Protein AF-A0A8C2FCN9-F1 (afdb_monomer)

Nearest PDB structures (foldseek):
  1euf-assembly1_A  TM=9.631E-01  e=5.204E-09  Bos taurus
  1iau-assembly1_A  TM=9.568E-01  e=1.280E-08  Homo sapiens
  1op8-assembly1_A  TM=9.672E-01  e=1.729E-08  Homo sapiens
  2xwb-assembly1_J  TM=9.522E-01  e=4.796E-08  Homo sapiens
  6fuj-assembly5_E  TM=9.512E-01  e=1.180E-07  Homo sapiens

Radius of gyration: 16.9 Å; Cα contacts (8 Å, |Δi|>4): 155; chains: 1; bounding box: 38×34×39 Å

Structure (mmCIF, N/CA/C/O backbone):
data_AF-A0A8C2FCN9-F1
#
_entry.id   AF-A0A8C2FCN9-F1
#
loop_
_atom_site.group_PDB
_atom_site.id
_atom_site.type_symbol
_atom_site.label_atom_id
_atom_site.label_alt_id
_atom_site.label_comp_id
_atom_site.label_asym_id
_atom_site.label_entity_id
_atom_site.label_seq_id
_atom_site.pdbx_PDB_ins_code
_atom_site.Cartn_x
_atom_site.Cartn_y
_atom_site.Cartn_z
_atom_site.occupancy
_atom_site.B_iso_or_equiv
_atom_site.auth_seq_id
_atom_site.auth_comp_id
_atom_site.auth_asym_id
_atom_site.auth_atom_id
_atom_site.pdbx_PDB_model_num
ATOM 1 N N . MET A 1 1 ? -1.539 -2.726 -2.221 1.00 46.31 1 MET A N 1
ATOM 2 C CA . MET A 1 1 ? -0.350 -3.602 -2.266 1.00 46.31 1 MET A CA 1
ATOM 3 C C . MET A 1 1 ? 0.719 -2.920 -1.429 1.00 46.31 1 MET A C 1
ATOM 5 O O . MET A 1 1 ? 0.848 -1.711 -1.566 1.00 46.31 1 MET A O 1
ATOM 9 N N . THR A 1 2 ? 1.362 -3.616 -0.491 1.00 61.97 2 THR A N 1
ATOM 10 C CA . THR A 1 2 ? 2.405 -3.036 0.376 1.00 61.97 2 THR A CA 1
ATOM 11 C C . THR A 1 2 ? 3.725 -3.735 0.092 1.00 61.97 2 THR A C 1
ATOM 13 O O . THR A 1 2 ? 3.726 -4.938 -0.175 1.00 61.97 2 THR A O 1
ATOM 16 N N . THR A 1 3 ? 4.815 -2.977 0.132 1.00 60.03 3 THR A N 1
ATOM 17 C CA . THR A 1 3 ? 6.176 -3.475 -0.080 1.00 60.03 3 THR A CA 1
ATOM 18 C C . THR A 1 3 ? 6.787 -3.972 1.229 1.00 60.03 3 THR A C 1
ATOM 20 O O . THR A 1 3 ? 6.351 -3.602 2.328 1.00 60.03 3 THR A O 1
ATOM 23 N N . VAL A 1 4 ? 7.772 -4.854 1.112 1.00 55.69 4 VAL A N 1
ATOM 24 C CA . VAL A 1 4 ? 8.608 -5.352 2.199 1.00 55.69 4 VAL A CA 1
ATOM 25 C C . VAL A 1 4 ? 9.732 -4.340 2.416 1.00 55.69 4 VAL A C 1
ATOM 27 O O . VAL A 1 4 ? 10.544 -4.099 1.531 1.00 55.69 4 VAL A O 1
ATOM 30 N N . GLN A 1 5 ? 9.816 -3.737 3.603 1.00 54.06 5 GLN A N 1
ATOM 31 C CA . GLN A 1 5 ? 11.027 -2.999 3.969 1.00 54.06 5 GLN A CA 1
ATOM 32 C C . GLN A 1 5 ? 12.103 -3.969 4.486 1.00 54.06 5 GLN A C 1
ATOM 34 O O . GLN A 1 5 ? 11.765 -4.903 5.217 1.00 54.06 5 GLN A O 1
ATOM 39 N N . PRO A 1 6 ? 13.392 -3.745 4.168 1.00 47.81 6 PRO A N 1
ATOM 40 C CA . PRO A 1 6 ? 14.487 -4.698 4.394 1.00 47.81 6 PRO A CA 1
ATOM 41 C C . PRO A 1 6 ? 14.915 -4.887 5.865 1.00 47.81 6 PRO A C 1
ATOM 43 O O . PRO A 1 6 ? 16.033 -5.321 6.129 1.00 47.81 6 PRO A O 1
ATOM 46 N N . TYR A 1 7 ? 14.054 -4.606 6.846 1.00 46.72 7 TYR A N 1
ATOM 47 C CA . TYR A 1 7 ? 14.384 -4.799 8.258 1.00 46.72 7 TYR A CA 1
ATOM 48 C C . TYR A 1 7 ? 13.779 -6.090 8.812 1.00 46.72 7 TYR A C 1
ATOM 50 O O . TYR A 1 7 ? 12.577 -6.236 9.020 1.00 46.72 7 TYR A O 1
ATOM 58 N N . THR A 1 8 ? 14.678 -7.036 9.045 1.00 51.06 8 THR A N 1
ATOM 59 C CA . THR A 1 8 ? 14.467 -8.395 9.527 1.00 51.06 8 THR A CA 1
ATOM 60 C C . THR A 1 8 ? 13.865 -8.450 10.953 1.00 51.06 8 THR A C 1
ATOM 62 O O . THR A 1 8 ? 14.290 -7.743 11.862 1.00 51.06 8 THR A O 1
ATOM 65 N N . VAL A 1 9 ? 12.932 -9.396 11.144 1.00 52.06 9 VAL A N 1
ATOM 66 C CA . VAL A 1 9 ? 12.501 -10.111 12.381 1.00 52.06 9 VAL A CA 1
ATOM 67 C C . VAL A 1 9 ? 11.616 -9.418 13.440 1.00 52.06 9 VAL A C 1
ATOM 69 O O . VAL A 1 9 ? 11.113 -10.109 14.323 1.00 52.06 9 VAL A O 1
ATOM 72 N N . PHE A 1 10 ? 11.282 -8.130 13.362 1.00 51.91 10 PHE A N 1
ATOM 73 C CA . PHE A 1 10 ? 10.228 -7.575 14.235 1.00 51.91 10 PHE A CA 1
ATOM 74 C C . PHE A 1 10 ? 9.346 -6.594 13.475 1.00 51.91 10 PHE A C 1
ATOM 76 O O . PHE A 1 10 ? 9.705 -5.433 13.295 1.00 51.91 10 PHE A O 1
ATOM 83 N N . PHE A 1 11 ? 8.168 -7.053 13.052 1.00 59.97 11 PHE A N 1
ATOM 84 C CA . PHE A 1 11 ? 7.118 -6.128 12.654 1.00 59.97 11 PHE A CA 1
ATOM 85 C C . PHE A 1 11 ? 6.535 -5.527 13.939 1.00 59.97 11 PHE A C 1
ATOM 87 O O . PHE A 1 11 ? 5.891 -6.259 14.698 1.00 59.97 11 PHE A O 1
ATOM 94 N N . PRO A 1 12 ? 6.745 -4.228 14.235 1.00 67.69 12 PRO A N 1
ATOM 95 C CA . PRO A 1 12 ? 5.953 -3.582 15.271 1.00 67.69 12 PRO A CA 1
ATOM 96 C C . PRO A 1 12 ? 4.472 -3.763 14.927 1.00 67.69 12 PRO A C 1
ATOM 98 O O . PRO A 1 12 ? 4.120 -3.861 13.748 1.00 67.69 12 PRO A O 1
ATOM 101 N N . ALA A 1 13 ? 3.611 -3.815 15.948 1.00 81.50 13 ALA A N 1
ATOM 102 C CA . ALA A 1 13 ? 2.175 -4.000 15.760 1.00 81.50 13 ALA A CA 1
ATOM 103 C C . ALA A 1 13 ? 1.640 -3.022 14.697 1.00 81.50 13 ALA A C 1
ATOM 105 O O . ALA A 1 13 ? 1.540 -1.816 14.938 1.00 81.50 13 ALA A O 1
ATOM 106 N N . LEU A 1 14 ? 1.333 -3.547 13.506 1.00 91.38 14 LEU A N 1
ATOM 107 C CA . LEU A 1 14 ? 0.939 -2.743 12.356 1.00 91.38 14 LEU A CA 1
ATOM 108 C C . LEU A 1 14 ? -0.571 -2.524 12.391 1.00 91.38 14 LEU A C 1
ATOM 110 O O . LEU A 1 14 ? -1.349 -3.428 12.694 1.00 91.38 14 LEU A O 1
ATOM 114 N N . THR A 1 15 ? -0.993 -1.305 12.073 1.00 93.19 15 THR A N 1
ATOM 115 C CA . THR A 1 15 ? -2.406 -0.950 11.932 1.00 93.19 15 THR A CA 1
ATOM 116 C C . THR A 1 15 ? -2.642 -0.432 10.526 1.00 93.19 15 THR A C 1
ATOM 118 O O . THR A 1 15 ? -2.001 0.526 10.101 1.00 93.19 15 THR A O 1
ATOM 121 N N . VAL A 1 16 ? -3.593 -1.039 9.826 1.00 94.56 16 VAL A N 1
ATOM 122 C CA . VAL A 1 16 ? -4.105 -0.542 8.551 1.00 94.56 16 VAL A CA 1
ATOM 123 C C . VAL A 1 16 ? -5.201 0.480 8.833 1.00 94.56 16 VAL A C 1
ATOM 125 O O . VAL A 1 16 ? -6.086 0.252 9.664 1.00 94.56 16 VAL A O 1
ATOM 128 N N . VAL A 1 17 ? -5.132 1.620 8.147 1.00 94.12 17 VAL A N 1
ATOM 129 C CA . VAL A 1 17 ? -6.142 2.679 8.202 1.00 94.12 17 VAL A CA 1
ATOM 130 C C . VAL A 1 17 ? -6.863 2.723 6.860 1.00 94.12 17 VAL A C 1
ATOM 132 O O . VAL A 1 17 ? -6.233 2.926 5.827 1.00 94.12 17 VAL A O 1
ATOM 135 N N . LEU A 1 18 ? -8.176 2.518 6.875 1.00 94.69 18 LEU A N 1
ATOM 136 C CA . LEU A 1 18 ? -9.033 2.513 5.690 1.00 94.69 18 LEU A CA 1
ATOM 137 C C . LEU A 1 18 ? -9.936 3.751 5.682 1.00 94.69 18 LEU A C 1
ATOM 139 O O . LEU A 1 18 ? -10.316 4.245 6.746 1.00 94.69 18 LEU A O 1
ATOM 143 N N . GLY A 1 19 ? -10.281 4.233 4.484 1.00 93.38 19 GLY A N 1
ATOM 144 C CA . GLY A 1 19 ? -11.137 5.412 4.295 1.00 93.38 19 GLY A CA 1
ATOM 145 C C . GLY A 1 19 ? -10.452 6.747 4.608 1.00 93.38 19 GLY A C 1
ATOM 146 O O . GLY A 1 19 ? -11.131 7.740 4.862 1.00 93.38 19 GLY A O 1
ATOM 147 N N . ALA A 1 20 ? -9.116 6.775 4.644 1.00 92.94 20 ALA A N 1
ATOM 148 C CA . ALA A 1 20 ? -8.360 7.989 4.923 1.00 92.94 20 ALA A CA 1
ATOM 149 C C . ALA A 1 20 ? -8.283 8.910 3.706 1.00 92.94 20 ALA A C 1
ATOM 151 O O . ALA A 1 20 ? -8.044 8.456 2.592 1.00 92.94 20 ALA A O 1
ATOM 152 N N . HIS A 1 21 ? -8.438 10.210 3.957 1.00 93.38 21 HIS A N 1
ATOM 153 C CA . HIS A 1 21 ? -8.103 11.277 3.015 1.00 93.38 21 HIS A CA 1
ATOM 154 C C . HIS A 1 21 ? -7.081 12.228 3.645 1.00 93.38 21 HIS A C 1
ATOM 156 O O . HIS A 1 21 ? -6.038 12.460 3.054 1.00 93.38 21 HIS A O 1
ATOM 162 N N . GLU A 1 22 ? -7.326 12.686 4.874 1.00 92.81 22 GLU A N 1
ATOM 163 C CA . GLU A 1 22 ? -6.377 13.440 5.709 1.00 92.81 22 GLU A CA 1
ATOM 164 C C . GLU A 1 22 ? -5.778 12.501 6.778 1.00 92.81 22 GLU A C 1
ATOM 166 O O . GLU A 1 22 ? -6.528 11.757 7.420 1.00 92.81 22 GLU A O 1
ATOM 171 N N . LEU A 1 23 ? -4.455 12.500 6.987 1.00 87.50 23 LEU A N 1
ATOM 172 C CA . LEU A 1 23 ? -3.796 11.605 7.957 1.00 87.50 23 LEU A CA 1
ATOM 173 C C . LEU A 1 23 ? -3.867 12.126 9.399 1.00 87.50 23 LEU A C 1
ATOM 175 O O . LEU A 1 23 ? -4.008 11.336 10.339 1.00 87.50 23 LEU A O 1
ATOM 179 N N . GLN A 1 24 ? -3.763 13.441 9.585 1.00 85.00 24 GLN A N 1
ATOM 180 C CA . GLN A 1 24 ? -3.746 14.092 10.897 1.00 85.00 24 GLN A CA 1
ATOM 181 C C . GLN A 1 24 ? -5.148 14.258 11.487 1.00 85.00 24 GLN A C 1
ATOM 183 O O . GLN A 1 24 ? -5.323 14.260 12.710 1.00 85.00 24 GLN A O 1
ATOM 188 N N . LYS A 1 25 ? -6.170 14.361 10.637 1.00 81.00 25 LYS A N 1
ATOM 189 C CA . LYS A 1 25 ? -7.549 14.570 11.072 1.00 81.00 25 LYS A CA 1
ATOM 190 C C . LYS A 1 25 ? -8.216 13.254 11.451 1.00 81.00 25 LYS A C 1
ATOM 192 O O . LYS A 1 25 ? -8.302 12.315 10.664 1.00 81.00 25 LYS A O 1
ATOM 197 N N . LYS A 1 26 ? -8.776 13.192 12.661 1.00 72.88 26 LYS A N 1
ATOM 198 C CA . LYS A 1 26 ? -9.683 12.103 13.039 1.00 72.88 26 LYS A CA 1
ATOM 199 C C . LYS A 1 26 ? -11.039 12.341 12.369 1.00 72.88 26 LYS A C 1
ATOM 201 O O . LYS A 1 26 ? -11.810 13.173 12.830 1.00 72.88 26 LYS A O 1
ATOM 206 N N . SER A 1 27 ? -11.299 11.635 11.274 1.00 73.50 27 SER A N 1
ATOM 207 C CA . SER A 1 27 ? -12.617 11.568 10.633 1.00 73.50 27 SER A CA 1
ATOM 208 C C . SER A 1 27 ? -13.412 10.373 11.166 1.00 73.50 27 SER A C 1
ATOM 210 O O . SER A 1 27 ? -12.832 9.332 11.481 1.00 73.50 27 SER A O 1
ATOM 212 N N . GLU A 1 28 ? -14.735 10.519 11.245 1.00 70.44 28 GLU A N 1
ATOM 213 C CA . GLU A 1 28 ? -15.664 9.456 11.660 1.00 70.44 28 GLU A CA 1
ATOM 214 C C . GLU A 1 28 ? -15.639 8.249 10.709 1.00 70.44 28 GLU A C 1
ATOM 216 O O . GLU A 1 28 ? -15.912 7.127 11.124 1.00 70.44 28 GLU A O 1
ATOM 221 N N . ASN A 1 29 ? -15.227 8.455 9.454 1.00 77.56 29 ASN A N 1
ATOM 222 C CA . ASN A 1 29 ? -15.191 7.410 8.429 1.00 77.56 29 ASN A CA 1
ATOM 223 C C . ASN A 1 29 ? -13.890 6.583 8.425 1.00 77.56 29 ASN A C 1
ATOM 225 O O . ASN A 1 29 ? -13.748 5.669 7.612 1.00 77.56 29 ASN A O 1
ATOM 229 N N . LEU A 1 30 ? -12.927 6.900 9.301 1.00 88.69 30 LEU A N 1
ATOM 230 C CA . LEU A 1 30 ? -11.656 6.180 9.388 1.00 88.69 30 LEU A CA 1
ATOM 231 C C . LEU A 1 30 ? -11.822 4.862 10.137 1.00 88.69 30 LEU A C 1
ATOM 233 O O . LEU A 1 30 ? -12.146 4.843 11.325 1.00 88.69 30 LEU A O 1
ATOM 237 N N . VAL A 1 31 ? -11.460 3.758 9.490 1.00 92.62 31 VAL A N 1
ATOM 238 C CA . VAL A 1 31 ? -11.442 2.442 10.133 1.00 92.62 31 VAL A CA 1
ATOM 239 C C . VAL A 1 31 ? -10.000 2.021 10.382 1.00 92.62 31 VAL A C 1
ATOM 241 O O . VAL A 1 31 ? -9.215 1.868 9.451 1.00 92.62 31 VAL A O 1
ATOM 244 N N . ARG A 1 32 ? -9.647 1.825 11.656 1.00 93.44 32 ARG A N 1
ATOM 245 C CA . ARG A 1 32 ? -8.343 1.298 12.082 1.00 93.44 32 ARG A CA 1
ATOM 246 C C . ARG A 1 32 ? -8.469 -0.182 12.419 1.00 93.44 32 ARG A C 1
ATOM 248 O O . ARG A 1 32 ? -9.288 -0.554 13.262 1.00 93.44 32 ARG A O 1
ATOM 255 N N . ILE A 1 33 ? -7.667 -1.016 11.766 1.00 95.56 33 ILE A N 1
ATOM 256 C CA . ILE A 1 33 ? -7.663 -2.467 11.967 1.00 95.56 33 ILE A CA 1
ATOM 257 C C . ILE A 1 33 ? -6.223 -2.934 12.143 1.00 95.56 33 ILE A C 1
ATOM 259 O O . ILE A 1 33 ? -5.361 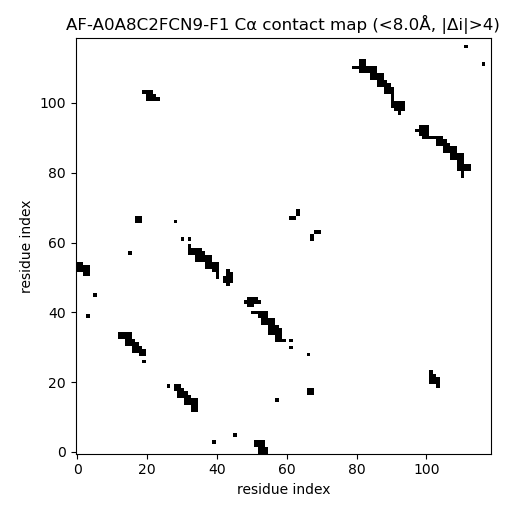-2.616 11.328 1.00 95.56 33 ILE A O 1
ATOM 263 N N . LYS A 1 34 ? -5.957 -3.669 13.222 1.00 96.00 34 LYS A N 1
ATOM 264 C CA . LYS A 1 34 ? -4.652 -4.289 13.442 1.00 96.00 34 LYS A CA 1
ATOM 265 C C . LYS A 1 34 ? -4.424 -5.429 12.451 1.00 96.00 34 LYS A C 1
ATOM 267 O O . LYS A 1 34 ? -5.371 -6.067 11.983 1.00 96.00 34 LYS A O 1
ATOM 272 N N . VAL A 1 35 ? -3.160 -5.674 12.148 1.00 96.06 35 VAL A N 1
ATOM 273 C CA . VAL A 1 35 ? -2.728 -6.811 11.339 1.00 96.06 35 VAL A CA 1
ATOM 274 C C . VAL A 1 35 ? -2.591 -8.041 12.236 1.00 96.06 35 VAL A C 1
ATOM 276 O O . VAL A 1 35 ? -1.901 -7.993 13.248 1.00 96.06 35 VAL A O 1
ATOM 279 N N . GLU A 1 36 ? -3.257 -9.126 11.850 1.00 95.62 36 GLU A N 1
ATOM 280 C CA . GLU A 1 36 ? -3.195 -10.439 12.501 1.00 95.62 36 GLU A CA 1
ATOM 281 C C . GLU A 1 36 ? -1.926 -11.193 12.092 1.00 95.62 36 GLU A C 1
ATOM 283 O O . GLU A 1 36 ? -1.221 -11.741 12.936 1.00 95.62 36 GLU A O 1
ATOM 288 N N . SER A 1 37 ? -1.629 -11.224 10.790 1.00 93.88 37 SER A N 1
ATOM 289 C CA . SER A 1 37 ? -0.475 -11.945 10.253 1.00 93.88 37 SER A CA 1
ATOM 290 C C . SER A 1 37 ? 0.067 -11.326 8.967 1.00 93.88 37 SER A C 1
ATOM 292 O O . SER A 1 37 ? -0.632 -10.639 8.217 1.00 93.88 37 SER A O 1
ATOM 294 N N . TYR A 1 38 ? 1.346 -11.603 8.724 1.00 93.44 38 TYR A N 1
ATOM 295 C CA . TYR A 1 38 ? 2.146 -11.094 7.617 1.00 93.44 38 TYR A CA 1
ATOM 296 C C . TYR A 1 38 ? 2.510 -12.274 6.713 1.00 93.44 38 TYR A C 1
ATOM 298 O O . TYR A 1 38 ? 3.068 -13.264 7.182 1.00 93.44 38 TYR A O 1
ATOM 306 N N . HIS A 1 39 ? 2.184 -12.183 5.427 1.00 94.06 39 HIS A N 1
ATOM 307 C CA . HIS A 1 39 ? 2.423 -13.234 4.440 1.00 94.06 39 HIS A CA 1
ATOM 308 C C . HIS A 1 39 ? 3.310 -12.680 3.330 1.00 94.06 39 HIS A C 1
ATOM 310 O O . HIS A 1 39 ? 2.834 -12.112 2.345 1.00 94.06 39 HIS A O 1
ATOM 316 N N . GLN A 1 40 ? 4.616 -12.781 3.546 1.00 93.94 40 GLN A N 1
ATOM 317 C CA . GLN A 1 40 ? 5.627 -12.352 2.589 1.00 93.94 40 GLN A CA 1
ATOM 318 C C . GLN A 1 40 ? 5.684 -13.318 1.406 1.00 93.94 40 GLN A C 1
ATOM 320 O O . GLN A 1 40 ? 5.509 -14.527 1.584 1.00 93.94 40 GLN A O 1
ATOM 325 N N . HIS A 1 41 ? 5.946 -12.795 0.207 1.00 94.62 41 HIS A N 1
ATOM 326 C CA . HIS A 1 41 ? 6.178 -13.644 -0.952 1.00 94.62 41 HIS A CA 1
ATOM 327 C C . HIS A 1 41 ? 7.358 -14.600 -0.679 1.00 94.62 41 HIS A C 1
ATOM 329 O O . HIS A 1 41 ? 8.433 -14.139 -0.294 1.00 94.62 41 HIS A O 1
ATOM 335 N N . PRO A 1 42 ? 7.201 -15.923 -0.882 1.00 95.38 42 PRO A N 1
ATOM 336 C CA . PRO A 1 42 ? 8.219 -16.909 -0.500 1.00 95.38 42 PRO A CA 1
ATOM 337 C C . PRO A 1 42 ? 9.536 -16.759 -1.272 1.00 95.38 42 PRO A C 1
ATOM 339 O O . PRO A 1 42 ? 10.577 -17.194 -0.797 1.00 95.38 42 PRO A O 1
ATOM 342 N N . GLY A 1 43 ? 9.486 -16.147 -2.458 1.00 96.25 43 GLY A N 1
ATOM 343 C CA . GLY A 1 43 ? 10.658 -15.826 -3.274 1.00 96.25 43 GLY A CA 1
ATOM 344 C C . GLY A 1 43 ? 11.205 -14.408 -3.091 1.00 96.25 43 GLY A C 1
ATOM 345 O O . GLY A 1 43 ? 11.936 -13.963 -3.969 1.00 96.25 43 GLY A O 1
A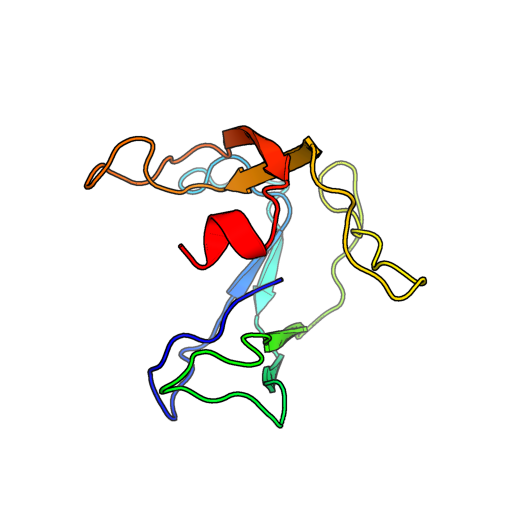TOM 346 N N . TYR A 1 44 ? 10.798 -13.662 -2.056 1.00 94.06 44 TYR A N 1
ATOM 347 C CA . TYR A 1 44 ? 11.346 -12.323 -1.820 1.00 94.06 44 TYR A CA 1
ATOM 348 C C . TYR A 1 44 ? 12.856 -12.376 -1.580 1.00 94.06 44 TYR A C 1
ATOM 350 O O . TYR A 1 44 ? 13.333 -13.160 -0.758 1.00 94.06 44 TYR A O 1
ATOM 358 N N . ASP A 1 45 ? 13.579 -11.487 -2.253 1.00 91.56 45 ASP A N 1
ATOM 359 C CA . ASP A 1 45 ? 15.016 -11.304 -2.101 1.00 91.56 45 ASP A CA 1
ATOM 360 C C . ASP A 1 45 ? 15.307 -9.851 -1.704 1.00 91.56 45 ASP A C 1
ATOM 362 O O . ASP A 1 45 ? 14.976 -8.914 -2.427 1.00 91.56 45 ASP A O 1
ATOM 366 N N . ALA A 1 46 ? 15.928 -9.665 -0.538 1.00 89.00 46 ALA 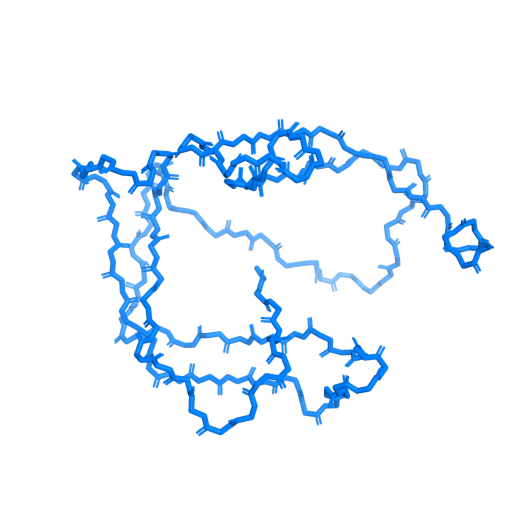A N 1
ATOM 367 C CA . ALA A 1 46 ? 16.228 -8.347 0.011 1.00 89.00 46 ALA A CA 1
ATOM 368 C C . ALA A 1 46 ? 17.388 -7.628 -0.698 1.00 89.00 46 ALA A C 1
ATOM 370 O O . ALA A 1 46 ? 17.494 -6.410 -0.574 1.00 89.00 46 ALA A O 1
ATOM 371 N N . GLU A 1 47 ? 18.264 -8.356 -1.396 1.00 91.06 47 GLU A N 1
ATOM 372 C CA . GLU A 1 47 ? 19.397 -7.770 -2.118 1.00 91.06 47 GLU A CA 1
ATOM 373 C C . GLU A 1 47 ? 18.957 -7.246 -3.483 1.00 91.06 47 GLU A C 1
ATOM 375 O O . GLU A 1 47 ? 19.264 -6.111 -3.845 1.00 91.06 47 GLU A O 1
ATOM 380 N N . SER A 1 48 ? 18.209 -8.061 -4.230 1.00 92.75 48 SER A N 1
ATOM 381 C CA . SER A 1 48 ? 17.723 -7.694 -5.565 1.00 92.75 48 SER A CA 1
ATOM 382 C C . SER A 1 48 ? 16.384 -6.954 -5.558 1.00 92.75 48 SER A C 1
ATOM 384 O O . SER A 1 48 ? 16.004 -6.392 -6.582 1.00 92.75 48 SER A O 1
ATOM 386 N N . LEU A 1 49 ? 15.668 -6.954 -4.426 1.00 90.62 49 LEU A N 1
ATOM 387 C CA . LEU A 1 49 ? 14.274 -6.502 -4.299 1.00 90.62 49 LEU A CA 1
ATOM 388 C C . LEU A 1 49 ? 13.302 -7.269 -5.211 1.00 90.62 49 LEU A C 1
ATOM 390 O O . LEU A 1 49 ? 12.189 -6.817 -5.484 1.00 90.62 49 LEU A O 1
ATOM 394 N N . ASN A 1 50 ? 13.702 -8.455 -5.675 1.00 93.25 50 ASN A N 1
ATOM 395 C CA . ASN A 1 50 ? 12.831 -9.309 -6.463 1.00 93.25 50 ASN A CA 1
ATOM 396 C C . ASN A 1 50 ? 11.676 -9.832 -5.605 1.00 93.25 50 ASN A C 1
ATOM 398 O O . ASN A 1 50 ? 11.844 -10.192 -4.439 1.00 93.25 50 ASN A O 1
ATOM 402 N N . ASN A 1 51 ? 10.500 -9.929 -6.229 1.00 93.38 51 ASN A N 1
ATOM 403 C CA . ASN A 1 51 ? 9.258 -10.377 -5.600 1.00 93.38 51 ASN A CA 1
ATOM 404 C C . ASN A 1 51 ? 8.857 -9.551 -4.361 1.00 93.38 51 ASN A C 1
ATOM 406 O O . ASN A 1 51 ? 8.442 -10.110 -3.342 1.00 93.38 51 ASN A O 1
ATOM 410 N N . ASP A 1 52 ? 8.976 -8.224 -4.453 1.00 92.75 52 ASP A N 1
ATOM 411 C CA . ASP A 1 52 ? 8.580 -7.269 -3.413 1.00 92.75 52 ASP A CA 1
ATOM 412 C C . ASP A 1 52 ? 7.048 -7.205 -3.219 1.00 92.75 52 ASP A C 1
ATOM 414 O O . ASP A 1 52 ? 6.352 -6.299 -3.682 1.00 92.75 52 ASP A O 1
ATOM 418 N N . LEU A 1 53 ? 6.506 -8.226 -2.549 1.00 92.19 53 LEU A N 1
ATOM 419 C CA . LEU A 1 53 ? 5.087 -8.362 -2.240 1.00 92.19 53 LEU A CA 1
ATOM 420 C C . LEU A 1 53 ? 4.872 -8.917 -0.827 1.00 92.19 53 LEU A C 1
ATOM 422 O O . LEU A 1 53 ? 5.349 -9.998 -0.472 1.00 92.19 53 LEU A O 1
ATOM 426 N N . LEU A 1 54 ? 4.065 -8.201 -0.042 1.00 92.31 54 LEU A N 1
ATOM 427 C CA . LEU A 1 54 ? 3.603 -8.613 1.279 1.00 92.31 54 LEU A CA 1
ATOM 428 C C . LEU A 1 54 ? 2.075 -8.529 1.370 1.00 92.31 54 LEU A C 1
ATOM 430 O O . LEU A 1 54 ? 1.477 -7.475 1.139 1.00 92.31 54 LEU A O 1
ATOM 434 N N . LEU A 1 55 ? 1.435 -9.635 1.748 1.00 95.06 55 LEU A N 1
ATOM 435 C CA . LEU A 1 55 ? 0.010 -9.666 2.071 1.00 95.06 55 LEU A CA 1
ATOM 436 C C . LEU A 1 55 ? -0.187 -9.528 3.585 1.00 95.06 55 LEU A C 1
ATOM 438 O O . LEU A 1 55 ? 0.486 -10.185 4.379 1.00 95.06 55 LEU A O 1
ATOM 442 N N . LEU A 1 56 ? -1.133 -8.678 3.984 1.00 95.75 56 LEU A N 1
ATOM 443 C CA . LEU A 1 56 ? -1.494 -8.447 5.383 1.00 95.75 56 LEU A CA 1
ATOM 444 C C . LEU A 1 56 ? -2.875 -9.040 5.652 1.00 95.75 56 LEU A C 1
ATOM 446 O O . LEU A 1 56 ? -3.856 -8.628 5.029 1.00 95.75 56 LEU A O 1
ATOM 450 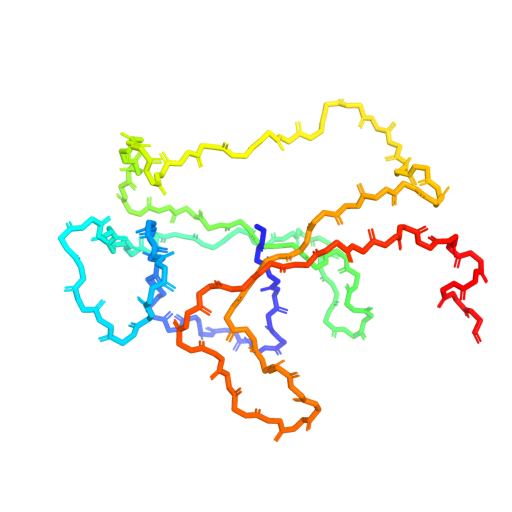N N . LYS A 1 57 ? -2.967 -9.975 6.599 1.00 96.06 57 LYS A N 1
ATOM 451 C CA . LYS A 1 57 ? -4.252 -10.461 7.105 1.00 96.06 57 LYS A CA 1
ATOM 452 C C . LYS A 1 57 ? -4.706 -9.546 8.237 1.00 96.06 57 LYS A C 1
ATOM 454 O O . LYS A 1 57 ? -3.958 -9.309 9.181 1.00 96.06 57 LYS A O 1
ATOM 459 N N . LEU A 1 58 ? -5.912 -9.002 8.136 1.00 97.00 58 LEU A N 1
ATOM 460 C CA . LEU A 1 58 ? -6.480 -8.114 9.152 1.00 97.00 58 LEU A CA 1
ATOM 461 C C . LEU A 1 58 ? -7.134 -8.928 10.278 1.00 97.00 58 LEU A C 1
ATOM 463 O O . LEU A 1 58 ? -7.794 -9.919 9.988 1.00 97.00 58 LEU A O 1
ATOM 467 N N . GLU A 1 59 ? -7.048 -8.462 11.532 1.00 97.00 59 GLU A N 1
ATOM 468 C CA . GLU A 1 59 ? -7.717 -9.106 12.689 1.00 97.00 59 GLU A CA 1
ATOM 469 C C . GLU A 1 59 ? -9.246 -9.203 12.534 1.00 97.00 59 GLU A C 1
ATOM 471 O O . GLU A 1 59 ? -9.904 -10.010 13.189 1.00 97.00 59 GLU A O 1
ATOM 476 N N . LYS A 1 60 ? -9.833 -8.354 11.686 1.00 96.50 60 LYS A N 1
ATOM 477 C CA . LYS A 1 60 ? -11.254 -8.381 11.334 1.00 96.50 60 LYS A CA 1
ATOM 478 C C . LYS A 1 60 ? -11.462 -7.933 9.895 1.00 96.50 60 LYS A C 1
ATOM 480 O O . LYS A 1 60 ? -10.694 -7.130 9.364 1.00 96.50 60 LYS A O 1
ATOM 485 N N . ASN A 1 61 ? -12.556 -8.395 9.301 1.00 95.94 61 ASN A N 1
ATOM 486 C CA . ASN A 1 61 ? -12.960 -7.971 7.967 1.00 95.94 61 ASN A CA 1
ATOM 487 C C . ASN A 1 61 ? -13.246 -6.463 7.933 1.00 95.94 61 ASN A C 1
ATOM 489 O O . ASN A 1 61 ? -13.925 -5.922 8.810 1.00 95.94 61 ASN A O 1
ATOM 493 N N . ALA A 1 62 ? -12.751 -5.796 6.892 1.00 94.81 62 ALA A N 1
ATOM 494 C CA . ALA A 1 62 ? -13.124 -4.425 6.589 1.00 94.81 62 ALA A CA 1
ATOM 495 C C . ALA A 1 62 ? -14.561 -4.381 6.050 1.00 94.81 62 ALA A C 1
ATOM 497 O O . ALA A 1 62 ? -14.911 -5.135 5.142 1.00 94.81 62 ALA A O 1
ATOM 498 N N . GLN A 1 63 ? -15.391 -3.500 6.606 1.00 94.31 63 GLN A N 1
ATOM 499 C CA . GLN A 1 63 ? -16.729 -3.247 6.076 1.00 94.31 63 GLN A CA 1
ATOM 500 C C . GLN A 1 63 ? -16.641 -2.242 4.930 1.00 94.31 63 GLN A C 1
ATOM 502 O O . GLN A 1 63 ? -16.039 -1.178 5.082 1.00 94.31 63 GLN A O 1
ATOM 507 N N . LEU A 1 64 ? -17.238 -2.593 3.791 1.00 95.19 64 LEU A N 1
ATOM 508 C CA . LEU A 1 64 ? -17.317 -1.697 2.644 1.00 95.19 64 LEU A CA 1
ATOM 509 C C . LEU A 1 64 ? -18.290 -0.552 2.918 1.00 95.19 64 LEU A C 1
ATOM 511 O O . LEU A 1 64 ? -19.309 -0.735 3.583 1.00 95.19 64 LEU A O 1
ATOM 515 N N . ASN A 1 65 ? -17.977 0.613 2.366 1.00 93.56 65 ASN A N 1
ATOM 516 C CA . ASN A 1 65 ? -18.829 1.796 2.379 1.00 93.56 65 ASN A CA 1
ATOM 517 C C . ASN A 1 65 ? -18.433 2.721 1.215 1.00 93.56 65 ASN A C 1
ATOM 519 O O . ASN A 1 65 ? -17.661 2.331 0.335 1.00 93.56 65 ASN A O 1
ATOM 523 N N . ASP A 1 66 ? -18.935 3.953 1.208 1.00 93.25 66 ASP A N 1
ATOM 524 C CA . ASP A 1 66 ? -18.644 4.922 0.145 1.00 93.25 66 ASP A CA 1
ATOM 525 C C . ASP A 1 66 ? -17.142 5.221 -0.015 1.00 93.25 66 ASP A C 1
ATOM 527 O O . ASP A 1 66 ? -16.685 5.468 -1.132 1.00 93.25 66 ASP A O 1
ATOM 531 N N . ASN A 1 67 ? -16.366 5.093 1.067 1.00 92.69 67 ASN A N 1
ATOM 532 C CA . ASN A 1 67 ? -14.940 5.422 1.150 1.00 92.69 67 ASN A CA 1
ATOM 533 C C . ASN A 1 67 ? -14.022 4.186 1.261 1.00 92.69 67 ASN A C 1
ATOM 535 O O . ASN A 1 67 ? -12.799 4.327 1.254 1.00 92.69 67 ASN A O 1
ATOM 539 N N . ILE A 1 68 ? -14.580 2.977 1.402 1.00 94.44 68 ILE A N 1
ATOM 540 C CA . ILE A 1 68 ? -13.838 1.716 1.548 1.00 94.44 68 ILE A CA 1
ATOM 541 C C . ILE A 1 68 ? -14.386 0.720 0.531 1.00 94.44 68 ILE A C 1
ATOM 543 O O . ILE A 1 68 ? -15.502 0.221 0.674 1.00 94.44 68 ILE A O 1
ATOM 547 N N . LYS A 1 69 ? -13.584 0.422 -0.494 1.00 95.38 69 LYS A N 1
ATOM 548 C CA . LYS A 1 69 ? -13.939 -0.468 -1.606 1.00 95.38 69 LYS A CA 1
ATOM 549 C C . LYS A 1 69 ? -12.800 -1.441 -1.901 1.00 95.38 69 LYS A C 1
ATOM 551 O O . LYS A 1 69 ? -11.641 -1.155 -1.605 1.00 95.38 69 LYS A O 1
ATOM 556 N N . TRP A 1 70 ? -13.140 -2.585 -2.488 1.00 94.94 70 TRP A N 1
ATOM 557 C CA . TRP A 1 70 ? -12.146 -3.509 -3.029 1.00 94.94 70 TRP A CA 1
ATOM 558 C C . TRP A 1 70 ? -11.528 -2.944 -4.306 1.00 94.94 70 TRP A C 1
ATOM 560 O O . TRP A 1 70 ? -12.217 -2.297 -5.095 1.00 94.94 70 TRP A O 1
ATOM 570 N N . ILE A 1 71 ? -10.247 -3.236 -4.516 1.00 94.56 71 ILE A N 1
ATOM 571 C CA . ILE A 1 71 ? -9.591 -3.063 -5.810 1.00 94.56 71 ILE A CA 1
ATOM 572 C C . ILE A 1 71 ? -9.568 -4.411 -6.532 1.00 94.56 71 ILE A C 1
ATOM 574 O O . ILE A 1 71 ? -9.326 -5.446 -5.908 1.00 94.56 71 I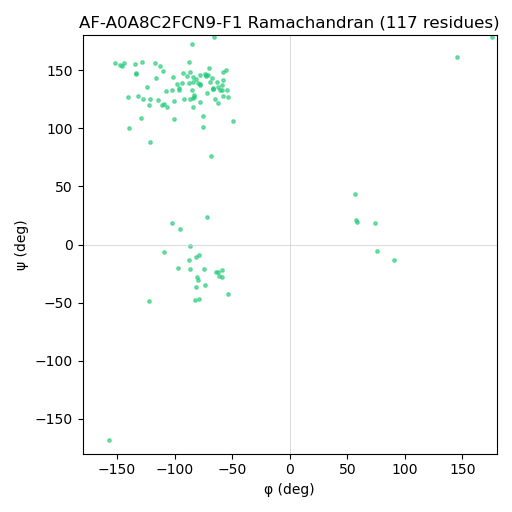LE A O 1
ATOM 578 N N . SER A 1 72 ? -9.849 -4.402 -7.832 1.00 92.81 72 SER A N 1
ATOM 579 C CA . SER A 1 72 ? -9.785 -5.606 -8.658 1.00 92.81 72 SER A CA 1
ATOM 580 C C . SER A 1 72 ? -8.338 -6.061 -8.829 1.00 92.81 72 SER A C 1
ATOM 582 O O . SER A 1 72 ? -7.445 -5.241 -9.036 1.00 92.81 72 SER A O 1
ATOM 584 N N . ILE A 1 73 ? -8.117 -7.372 -8.769 1.00 90.75 73 ILE A N 1
ATOM 585 C CA . ILE A 1 73 ? -6.836 -7.992 -9.114 1.00 90.75 73 ILE A CA 1
ATOM 586 C C . ILE A 1 73 ? -6.938 -8.462 -10.572 1.00 90.75 73 ILE A C 1
ATOM 588 O O . ILE A 1 73 ? -7.958 -9.067 -10.917 1.00 90.75 73 ILE A O 1
ATOM 592 N N . PRO A 1 74 ? -5.937 -8.187 -11.429 1.00 89.50 74 PRO A N 1
ATOM 593 C CA . PRO A 1 74 ? -5.913 -8.707 -12.791 1.00 89.50 74 PRO A CA 1
ATOM 594 C C . PRO A 1 74 ? -6.039 -10.235 -12.804 1.00 89.50 74 PRO A C 1
ATOM 596 O O . PRO A 1 74 ? -5.375 -10.924 -12.033 1.00 89.50 74 PRO A O 1
ATOM 599 N N . THR A 1 75 ? -6.917 -10.756 -13.659 1.00 88.25 75 THR A N 1
ATOM 600 C CA . THR A 1 75 ? -7.127 -12.202 -13.845 1.00 88.25 75 THR A CA 1
ATOM 601 C C . THR A 1 75 ? -6.357 -12.762 -15.031 1.00 88.25 75 THR 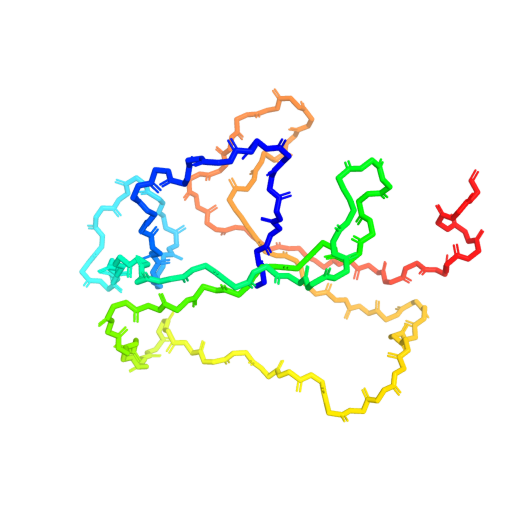A C 1
ATOM 603 O O . THR A 1 75 ? -6.166 -13.970 -15.118 1.00 88.25 75 THR A O 1
ATOM 606 N N . GLU A 1 76 ? -5.968 -11.893 -15.960 1.00 87.69 76 GLU A N 1
ATOM 607 C CA . GLU A 1 76 ? -5.163 -12.247 -17.121 1.00 87.69 76 GLU A CA 1
ATOM 608 C C . GLU A 1 76 ? -3.689 -12.012 -16.803 1.00 87.69 76 GLU A C 1
ATOM 610 O O . GLU A 1 76 ? -3.326 -11.025 -16.158 1.00 87.69 76 GLU A O 1
ATOM 615 N N . GLU A 1 77 ? -2.851 -12.940 -17.250 1.00 84.56 77 GLU A N 1
ATOM 616 C CA . GLU A 1 77 ? -1.405 -12.790 -17.187 1.00 84.56 77 GLU A CA 1
ATOM 617 C C . GLU A 1 77 ? -0.933 -11.891 -18.332 1.00 84.56 77 GLU A C 1
ATOM 619 O O . GLU A 1 77 ? -1.400 -12.014 -19.466 1.00 84.56 77 GLU A O 1
ATOM 624 N N . GLY A 1 78 ? 0.019 -11.008 -18.046 1.00 85.88 78 GLY A N 1
ATOM 625 C CA . GLY A 1 78 ? 0.638 -10.156 -19.052 1.00 85.88 78 GLY A CA 1
ATOM 626 C C . GLY A 1 78 ? 1.003 -8.778 -18.523 1.00 85.88 78 GLY A C 1
ATOM 627 O O . GLY A 1 78 ? 0.493 -8.319 -17.499 1.00 85.88 78 GLY A O 1
ATOM 628 N N . ASP A 1 79 ? 1.894 -8.120 -19.255 1.00 87.12 79 ASP A N 1
ATOM 629 C CA . ASP A 1 79 ? 2.295 -6.750 -18.967 1.00 87.12 79 ASP A CA 1
ATOM 630 C C . ASP A 1 79 ? 1.232 -5.764 -19.460 1.00 87.12 79 ASP A C 1
ATOM 632 O O . ASP A 1 79 ? 0.610 -5.948 -20.510 1.00 87.12 79 ASP A O 1
ATOM 636 N N . ILE A 1 80 ? 1.065 -4.669 -18.721 1.00 91.00 80 ILE A N 1
ATOM 637 C CA . ILE A 1 80 ? 0.274 -3.530 -19.186 1.00 91.00 80 ILE A CA 1
ATOM 638 C C . ILE A 1 80 ? 0.998 -2.902 -20.384 1.00 91.00 80 ILE A C 1
ATOM 640 O O . ILE A 1 80 ? 2.208 -2.671 -20.339 1.00 91.00 80 ILE A O 1
ATOM 644 N N . GLU A 1 81 ? 0.262 -2.595 -21.454 1.00 93.50 81 GLU A N 1
ATOM 645 C CA . GLU A 1 81 ? 0.841 -2.023 -22.670 1.00 93.50 81 GLU A CA 1
ATOM 646 C C . GLU A 1 81 ? 1.558 -0.692 -22.381 1.00 93.50 81 GLU A C 1
ATOM 648 O O . GLU A 1 81 ? 1.015 0.203 -21.722 1.00 93.50 81 GLU A O 1
ATOM 653 N N . ALA A 1 82 ? 2.775 -0.536 -22.908 1.00 95.94 82 ALA A N 1
ATOM 654 C CA . ALA A 1 82 ? 3.521 0.714 -22.808 1.00 95.94 82 ALA A CA 1
ATOM 655 C C . ALA A 1 82 ? 2.739 1.874 -23.446 1.00 95.94 82 ALA A C 1
ATOM 657 O O . ALA A 1 82 ? 2.175 1.742 -24.527 1.00 95.94 82 ALA A O 1
ATOM 658 N N . GLY A 1 83 ? 2.729 3.033 -22.792 1.00 95.94 83 GLY A N 1
ATOM 659 C CA . GLY A 1 83 ? 1.898 4.171 -23.191 1.00 95.94 83 GLY A CA 1
ATOM 660 C C . GLY A 1 83 ? 0.516 4.198 -22.533 1.00 95.94 83 GLY A C 1
ATOM 661 O O . GLY A 1 83 ? -0.121 5.252 -22.540 1.00 95.94 83 GLY A O 1
ATOM 662 N N . SER A 1 84 ? 0.077 3.099 -21.904 1.00 96.38 84 SER A N 1
ATOM 663 C CA . SER A 1 84 ? -1.143 3.089 -21.091 1.00 96.38 84 SER A CA 1
ATOM 664 C C . SER A 1 84 ? -1.053 4.116 -19.967 1.00 96.38 84 SER A C 1
ATOM 666 O O . SER A 1 84 ? 0.003 4.302 -19.358 1.00 96.38 84 SER A O 1
ATOM 668 N N . VAL A 1 85 ? -2.170 4.780 -19.679 1.00 97.38 85 VAL A N 1
ATOM 669 C CA . VAL A 1 85 ? -2.270 5.722 -18.563 1.00 97.38 85 VAL A CA 1
ATOM 670 C C . VAL A 1 85 ? -2.769 4.979 -17.329 1.00 97.38 85 VAL A C 1
ATOM 672 O O . VAL A 1 85 ? -3.829 4.357 -17.360 1.00 97.38 85 VAL A O 1
ATOM 675 N N . CYS A 1 86 ? -2.018 5.075 -16.238 1.00 95.81 86 CYS A N 1
ATOM 676 C CA . CYS A 1 86 ? -2.390 4.571 -14.919 1.00 95.81 86 CYS A CA 1
ATOM 677 C C . CYS A 1 86 ? -2.494 5.741 -13.937 1.00 95.81 86 CY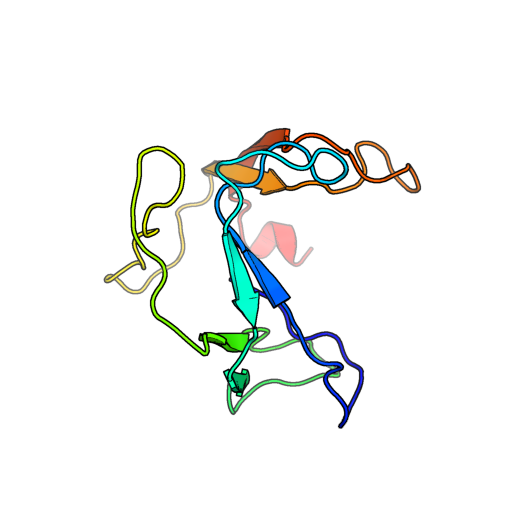S A C 1
ATOM 679 O O . CYS A 1 86 ? -1.845 6.768 -14.135 1.00 95.81 86 CYS A O 1
ATOM 681 N N . SER A 1 87 ? -3.260 5.585 -12.857 1.00 96.75 87 SER A N 1
ATOM 682 C CA . SER A 1 87 ? -3.225 6.534 -11.745 1.00 96.75 87 SER A CA 1
ATOM 683 C C . SER A 1 87 ? -2.389 5.989 -10.590 1.00 96.75 87 SER A C 1
ATOM 685 O O . SER A 1 87 ? -2.346 4.785 -10.331 1.00 96.75 87 SER A O 1
ATOM 687 N N . VAL A 1 88 ? -1.681 6.888 -9.913 1.00 96.06 88 VAL A N 1
ATOM 688 C CA . VAL A 1 88 ? -0.957 6.603 -8.673 1.00 96.06 88 VAL A CA 1
ATOM 689 C C . VAL A 1 88 ? -1.437 7.570 -7.608 1.00 96.06 88 VAL A C 1
ATOM 691 O O . VAL A 1 88 ? -1.579 8.766 -7.867 1.00 96.06 88 VAL A O 1
ATOM 694 N N . ALA A 1 89 ? -1.679 7.054 -6.406 1.00 96.31 89 ALA A N 1
ATOM 695 C CA . ALA A 1 89 ? -2.185 7.838 -5.293 1.00 96.31 89 ALA A CA 1
ATOM 696 C C . ALA A 1 89 ? -1.398 7.564 -4.010 1.00 96.31 89 ALA A C 1
ATOM 698 O O . ALA A 1 89 ? -0.940 6.445 -3.769 1.00 96.31 89 ALA A O 1
ATOM 699 N N . GLY A 1 90 ? -1.248 8.589 -3.174 1.00 95.69 90 GLY A N 1
ATOM 700 C CA . GLY A 1 90 ? -0.589 8.461 -1.880 1.00 95.69 90 GLY A CA 1
ATOM 701 C C . GLY A 1 90 ? -0.438 9.776 -1.120 1.00 95.69 90 GLY A C 1
ATOM 702 O O . GLY A 1 90 ? -0.791 10.852 -1.598 1.00 95.69 90 GLY A O 1
ATOM 703 N N . TRP A 1 91 ? 0.129 9.664 0.079 1.00 95.81 91 TRP A N 1
ATOM 704 C CA . TRP A 1 91 ? 0.446 10.774 0.990 1.00 95.81 91 TRP A CA 1
ATOM 705 C C . TRP A 1 91 ? 1.939 11.138 0.979 1.00 95.81 91 TRP A C 1
ATOM 707 O O . TRP A 1 91 ? 2.460 11.729 1.921 1.00 95.81 91 TRP A O 1
ATOM 717 N N . GLY A 1 92 ? 2.664 10.728 -0.064 1.00 93.75 92 GLY A N 1
ATOM 718 C CA . GLY A 1 92 ? 4.108 10.936 -0.179 1.00 93.75 92 GLY A CA 1
ATOM 719 C C . GLY A 1 92 ? 4.514 12.409 -0.299 1.00 93.75 92 GLY A C 1
ATOM 720 O O . GLY A 1 92 ? 3.685 13.321 -0.322 1.00 93.75 92 GLY A O 1
ATOM 721 N N . SER A 1 93 ? 5.823 12.649 -0.373 1.00 94.56 93 SER A N 1
ATOM 722 C CA . SER A 1 93 ? 6.374 13.993 -0.546 1.00 94.56 93 SER A CA 1
ATOM 723 C C . SER A 1 93 ? 6.017 14.581 -1.912 1.00 94.56 93 SER A C 1
ATOM 725 O O . SER A 1 93 ? 6.212 13.941 -2.941 1.00 94.56 93 SER A O 1
ATOM 727 N N . LEU A 1 94 ? 5.567 15.839 -1.937 1.00 91.75 94 LEU A N 1
ATOM 728 C CA . LEU A 1 94 ? 5.198 16.539 -3.183 1.00 91.75 94 LEU A CA 1
ATOM 729 C C . LEU A 1 94 ? 6.402 17.073 -3.974 1.00 91.75 94 LEU A C 1
ATOM 731 O O . LEU A 1 94 ? 6.255 17.590 -5.079 1.00 91.75 94 LEU A O 1
ATOM 735 N N . LYS A 1 95 ? 7.591 17.022 -3.371 1.00 93.12 95 LYS A N 1
ATOM 736 C CA . LYS A 1 95 ? 8.865 17.481 -3.932 1.00 93.12 95 LYS A CA 1
ATOM 737 C C . LYS A 1 95 ? 9.975 16.567 -3.426 1.00 93.12 95 LYS A C 1
ATOM 739 O O . LYS A 1 95 ? 9.860 16.020 -2.326 1.00 93.12 95 LYS A O 1
ATOM 744 N N . THR A 1 96 ? 11.063 16.452 -4.184 1.00 91.88 96 THR A N 1
ATOM 745 C CA . THR A 1 96 ? 12.269 15.729 -3.756 1.00 91.88 96 THR A CA 1
ATOM 746 C C . THR A 1 96 ? 12.752 16.264 -2.409 1.00 91.88 96 THR A C 1
ATOM 748 O O . THR A 1 96 ? 12.922 17.473 -2.255 1.00 91.88 96 THR A O 1
ATOM 751 N N . ASN A 1 97 ? 12.945 15.372 -1.432 1.00 90.19 97 ASN A N 1
ATOM 752 C CA . ASN A 1 97 ? 13.315 15.704 -0.047 1.00 90.19 97 ASN A CA 1
ATOM 753 C C . ASN A 1 97 ? 12.332 16.653 0.676 1.00 90.19 97 ASN A C 1
ATOM 755 O O . ASN A 1 97 ? 12.700 17.312 1.646 1.00 90.19 97 ASN A O 1
ATOM 759 N N . GLY A 1 98 ? 11.086 16.747 0.200 1.00 91.88 98 GLY A N 1
ATOM 760 C CA . GLY A 1 98 ? 10.019 17.515 0.834 1.00 91.88 98 GLY A CA 1
ATOM 761 C C . GLY A 1 98 ? 9.287 16.735 1.926 1.00 91.88 98 GLY A C 1
ATOM 762 O O . GLY A 1 98 ? 9.470 15.529 2.094 1.00 91.88 98 GLY A O 1
ATOM 763 N N . THR A 1 99 ? 8.404 17.422 2.645 1.00 92.56 99 THR A N 1
ATOM 764 C CA . THR A 1 99 ? 7.510 16.801 3.627 1.00 92.56 99 THR A CA 1
ATOM 765 C C . THR A 1 99 ? 6.397 16.010 2.943 1.00 92.56 99 THR A C 1
ATOM 767 O O . THR A 1 99 ? 5.914 16.406 1.879 1.00 92.56 99 THR A O 1
ATOM 770 N N . ALA A 1 100 ? 5.975 14.918 3.581 1.00 93.75 100 ALA A N 1
ATOM 771 C CA . ALA A 1 100 ? 4.795 14.151 3.193 1.00 93.75 100 ALA A CA 1
ATOM 772 C C . ALA A 1 100 ? 3.528 15.027 3.198 1.00 93.75 100 ALA A C 1
ATOM 774 O O . ALA A 1 100 ? 3.419 15.970 3.988 1.00 93.75 100 ALA A O 1
ATOM 775 N N . SER A 1 101 ? 2.585 14.716 2.310 1.00 95.00 101 SER A N 1
ATOM 776 C CA . SER A 1 101 ? 1.284 15.384 2.248 1.00 95.00 101 SER A CA 1
ATOM 777 C C . SER A 1 101 ? 0.353 14.853 3.338 1.00 95.00 101 SER A C 1
ATOM 779 O O . SER A 1 101 ? 0.271 13.645 3.545 1.00 95.00 101 SER A O 1
ATOM 781 N N . ASP A 1 102 ? -0.389 15.736 4.012 1.00 94.19 102 ASP A N 1
ATOM 782 C CA . ASP A 1 102 ? -1.456 15.298 4.923 1.00 94.19 102 ASP A CA 1
ATOM 783 C C . ASP A 1 102 ? -2.681 14.777 4.159 1.00 94.19 102 ASP A C 1
ATOM 785 O O . ASP A 1 102 ? -3.305 13.804 4.577 1.00 94.19 102 ASP A O 1
ATOM 789 N N . CYS A 1 103 ? -2.984 15.381 3.007 1.00 94.75 103 CYS A N 1
ATOM 790 C CA . CYS A 1 103 ? -4.081 14.972 2.136 1.00 94.75 103 CYS A CA 1
ATOM 791 C C . CYS A 1 103 ? -3.627 13.922 1.116 1.00 94.75 103 CYS A C 1
ATOM 793 O O . CYS A 1 103 ? -2.506 13.993 0.603 1.00 94.75 103 CYS A O 1
ATOM 795 N N . LEU A 1 104 ? -4.520 12.987 0.785 1.00 95.25 104 LEU A N 1
ATOM 796 C CA . LEU A 1 104 ? -4.325 12.021 -0.290 1.00 95.25 104 LEU A CA 1
ATOM 797 C C . LEU A 1 104 ? -4.268 12.771 -1.616 1.00 95.25 104 LEU A C 1
ATOM 799 O O . LEU A 1 104 ? -5.200 13.501 -1.957 1.00 95.25 104 LEU A O 1
ATOM 803 N N . MET A 1 105 ? -3.196 12.547 -2.364 1.00 97.50 105 MET A N 1
ATOM 804 C CA . MET A 1 105 ? -3.005 13.103 -3.697 1.00 97.50 105 MET A CA 1
ATOM 805 C C . MET A 1 105 ? -3.031 11.982 -4.732 1.00 97.50 105 MET A C 1
ATOM 807 O O . MET A 1 105 ? -2.673 10.846 -4.423 1.00 97.50 105 MET A O 1
ATOM 811 N N . GLU A 1 106 ? -3.413 12.316 -5.961 1.00 97.12 106 GLU A N 1
ATOM 812 C CA . GLU A 1 106 ? -3.401 11.414 -7.113 1.00 97.12 106 GLU A CA 1
ATOM 813 C C . GLU A 1 106 ? -2.783 12.125 -8.321 1.00 97.12 106 GLU A C 1
ATOM 815 O O . GLU A 1 106 ? -2.924 13.339 -8.484 1.00 97.12 106 GLU A O 1
ATOM 820 N N . THR A 1 107 ? -2.095 11.368 -9.172 1.00 96.56 107 THR A N 1
ATOM 821 C CA . THR A 1 107 ? -1.667 11.833 -10.491 1.00 96.56 107 THR A CA 1
ATOM 822 C C . THR A 1 107 ? -1.729 10.701 -11.506 1.00 96.56 107 THR A C 1
ATOM 824 O O . THR A 1 107 ? -1.624 9.525 -11.159 1.00 96.56 107 THR A O 1
ATOM 827 N N . ASN A 1 108 ? -1.846 11.070 -12.778 1.00 98.12 108 ASN A N 1
ATOM 82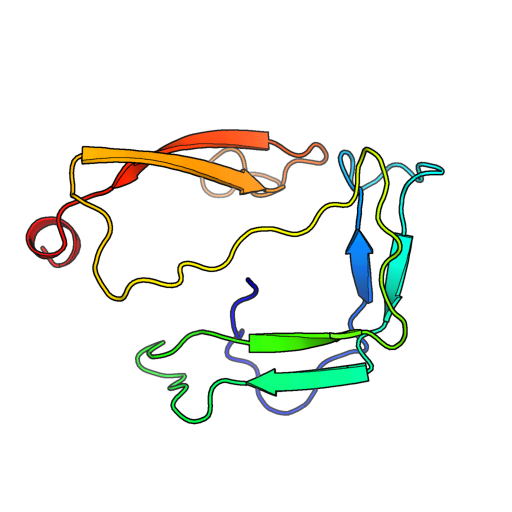8 C CA . ASN A 1 108 ? -1.717 10.134 -13.883 1.00 98.12 108 ASN A CA 1
ATOM 829 C C . ASN A 1 108 ? -0.243 9.949 -14.248 1.00 98.12 108 ASN A C 1
ATOM 831 O O . ASN A 1 108 ? 0.528 10.911 -14.282 1.00 98.12 108 ASN A O 1
ATOM 835 N N . VAL A 1 109 ? 0.126 8.711 -14.548 1.00 96.75 109 VAL A N 1
ATOM 836 C CA . VAL A 1 109 ? 1.438 8.299 -15.045 1.00 96.75 109 VAL A CA 1
ATOM 837 C C . VAL A 1 109 ? 1.263 7.456 -16.299 1.00 96.75 109 VAL A C 1
ATOM 839 O O . VAL A 1 109 ? 0.206 6.873 -16.533 1.00 96.75 109 VAL A O 1
ATOM 842 N N . MET A 1 110 ? 2.306 7.401 -17.116 1.00 97.44 110 MET A N 1
ATOM 843 C CA . MET A 1 110 ? 2.320 6.602 -18.334 1.00 97.44 110 MET A CA 1
ATOM 844 C C . MET A 1 110 ? 3.221 5.390 -18.135 1.00 97.44 110 MET A C 1
ATOM 846 O O . MET A 1 110 ? 4.357 5.538 -17.681 1.00 97.44 110 MET A O 1
ATOM 850 N N . VAL A 1 111 ? 2.729 4.208 -18.501 1.00 96.00 111 VAL A N 1
ATOM 851 C CA . VAL A 1 111 ? 3.515 2.973 -18.466 1.00 96.00 111 VAL A CA 1
ATOM 852 C C . VAL A 1 111 ? 4.697 3.113 -19.420 1.00 96.00 111 VAL A C 1
ATOM 854 O O . VAL A 1 111 ? 4.529 3.366 -20.616 1.00 96.00 111 VAL A O 1
ATOM 857 N N . MET A 1 112 ? 5.906 2.970 -18.884 1.00 94.69 112 MET A N 1
ATOM 858 C CA . MET A 1 112 ? 7.133 2.992 -19.671 1.00 94.69 112 MET A CA 1
ATOM 859 C C . MET A 1 112 ? 7.444 1.601 -20.214 1.00 94.69 112 MET A C 1
ATOM 861 O O . MET A 1 112 ? 7.160 0.590 -19.586 1.00 94.69 112 MET A O 1
ATOM 865 N N . ASN A 1 113 ? 8.067 1.551 -21.388 1.00 95.00 113 ASN A N 1
ATOM 866 C CA . ASN A 1 113 ? 8.575 0.298 -21.930 1.00 95.00 113 ASN A CA 1
ATOM 867 C C . ASN A 1 113 ? 9.730 -0.238 -21.064 1.00 95.00 113 ASN A C 1
ATOM 869 O O . ASN A 1 113 ? 10.658 0.519 -20.775 1.00 95.00 113 ASN A O 1
ATOM 873 N N . ASN A 1 114 ? 9.720 -1.536 -20.739 1.00 91.88 114 ASN A N 1
ATOM 874 C CA . ASN A 1 114 ? 10.731 -2.169 -19.878 1.00 91.88 114 ASN A CA 1
ATOM 875 C C . ASN A 1 114 ? 12.169 -1.929 -20.370 1.00 91.88 114 ASN A C 1
ATOM 877 O O . ASN A 1 114 ? 13.013 -1.502 -19.589 1.00 91.88 114 ASN A O 1
ATOM 881 N N . LYS A 1 115 ? 12.432 -2.025 -21.684 1.00 92.12 115 LYS A N 1
ATOM 882 C CA . LYS A 1 115 ? 13.777 -1.767 -22.247 1.00 92.12 115 LYS A CA 1
ATOM 883 C C . LYS A 1 115 ? 14.269 -0.337 -22.016 1.00 92.12 115 LYS A C 1
ATOM 885 O O . LYS A 1 115 ? 15.468 -0.100 -22.012 1.00 92.12 115 LYS A O 1
ATOM 890 N N . LYS A 1 116 ? 13.349 0.623 -21.882 1.00 92.62 116 LYS A N 1
ATOM 891 C CA . LYS A 1 116 ? 13.659 2.025 -21.568 1.00 92.62 116 LYS A CA 1
ATOM 892 C C . LYS A 1 116 ? 13.764 2.269 -20.058 1.00 92.62 116 LYS A C 1
ATOM 894 O O . LYS A 1 116 ? 14.330 3.272 -19.650 1.00 92.62 116 LYS A O 1
ATOM 899 N N . CYS A 1 117 ? 13.175 1.407 -19.234 1.00 92.00 117 CYS A N 1
ATOM 900 C CA . CYS A 1 117 ? 13.297 1.477 -17.779 1.00 92.00 117 CYS A CA 1
ATOM 901 C C . CYS A 1 117 ? 14.624 0.875 -17.289 1.00 92.00 117 CYS A C 1
ATOM 903 O O . CYS A 1 117 ? 15.150 1.305 -16.271 1.00 92.00 117 CYS A O 1
ATOM 905 N N . GLU A 1 118 ? 15.148 -0.113 -18.016 1.00 89.06 118 GLU A N 1
ATOM 906 C CA . GLU A 1 118 ? 16.411 -0.805 -17.724 1.00 89.06 118 GLU A CA 1
ATOM 907 C C . GLU A 1 118 ? 17.664 -0.049 -18.207 1.00 89.06 118 GLU A C 1
ATOM 909 O O . GLU A 1 118 ? 18.779 -0.45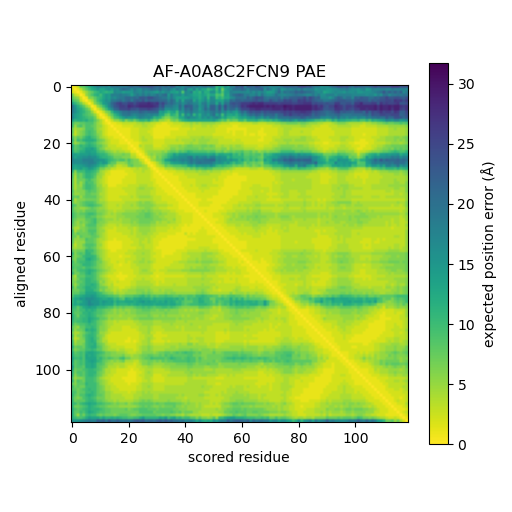2 -17.880 1.00 89.06 118 GLU A O 1
ATOM 914 N N . SER A 1 119 ? 17.491 1.008 -19.012 1.00 67.00 119 SER A N 1
ATOM 915 C CA . SER A 1 119 ? 18.579 1.817 -19.585 1.00 67.00 119 SER A CA 1
ATOM 916 C C . SER A 1 119 ? 19.064 2.907 -18.640 1.00 67.00 119 SER A C 1
ATOM 918 O O . SER A 1 119 ? 20.297 3.088 -18.547 1.00 67.00 119 SER A O 1
#

Secondary structure (DSSP, 8-state):
-BPPPS--S-----EEEES-SBSSS--TT-EEEEEEEEEE-TT--TTT-TT--EEEEESSPPPPBTTB-PPPPP-S-SPPPTT-EEEEEES-BSSTTPPBPSB-EEEEEEPPPHHHH--

Solvent-accessible surface area (backbone atoms only — not comparable to full-atom values): 7838 Å² total; per-residue (Å²): 138,46,71,69,70,89,70,82,95,66,82,69,94,48,67,51,74,41,44,70,49,45,74,85,58,90,55,94,70,52,45,79,43,46,54,67,47,81,47,64,42,93,71,49,34,82,88,81,54,40,58,63,40,39,47,75,42,56,71,59,86,83,77,74,53,100,66,31,78,87,79,88,75,83,87,71,88,78,82,80,59,60,67,41,79,44,79,52,72,48,44,57,48,89,45,91,95,45,66,60,39,56,50,61,44,74,48,79,45,64,42,69,48,64,79,70,72,76,105

Mean predicted aligned error: 6.26 Å

Sequence (119 aa):
MTTVQPYTVFFPALTVVLGAHELQKKSENLVRIKVESYHQHPGYDAESLNNDLLLLKLEKNAQLNDNIKWISIPTEEGDIEAGSVCSVAGWGSLKTNGTASDCLMETNVMVMNNKKCES

Organism: Cyprinus carpio (NCBI:txid7962)

Foldseek 3Di:
DDFDDLDDDDDDFDWDWFLDFFQPDDDPRIDIWTFPDKDQDPPQDSVVRPRGDIDTHTPDDDDDDPRGDDDDDDPDDDDDDFQDKDKDKDQQAPDVVHDTHRGIDMDIDTHHDPVVVVD

InterPro domains:
  IPR001254 Serine proteases, trypsin domain [PF00089] (14-119)
  IPR001254 Serine proteases, trypsin domain [PS50240] (1-119)
  IPR001254 Serine proteases, trypsin domain [SM00020] (2-118)
  IPR009003 Peptidase S1, PA clan [SSF50494] (10-118)
  IPR050127 Serine Proteases (Peptidase S1 Family) [PTHR24264] (14-118)

pLDDT: mean 88.52, std 12.66, range [46.31, 98.12]